Protein AF-A0A423IFK8-F1 (afdb_monomer)

Secondary structure (DSSP, 8-state):
-HHHHHHHHHHHHHHHHHHSS-TTHHHHHHHHHHHHHHHHHHHHHTTEEETTTEETTTTPPPHHHHHHHHHHHHHHHHHHHHHHHHHHHHTT--------

Structure (mmCIF, N/CA/C/O backbone):
data_AF-A0A423IFK8-F1
#
_entry.id   AF-A0A423IFK8-F1
#
loop_
_atom_site.group_PDB
_atom_site.id
_atom_site.type_symbol
_atom_site.label_atom_id
_atom_site.label_alt_id
_atom_site.label_comp_id
_atom_site.label_asym_id
_atom_site.label_entity_id
_atom_site.label_seq_id
_atom_site.pdbx_PDB_ins_code
_atom_site.Cartn_x
_atom_site.Cartn_y
_atom_site.Cartn_z
_atom_site.occupancy
_atom_site.B_iso_or_equiv
_atom_site.auth_seq_id
_atom_site.auth_comp_id
_atom_site.auth_asym_id
_atom_site.auth_atom_id
_atom_site.pdbx_PDB_model_num
ATOM 1 N N . MET A 1 1 ? 8.143 12.852 10.512 1.00 73.50 1 MET A N 1
ATOM 2 C CA . MET A 1 1 ? 9.528 12.745 9.999 1.00 73.50 1 MET A CA 1
ATOM 3 C C . MET A 1 1 ? 9.814 11.435 9.253 1.00 73.50 1 MET A C 1
ATOM 5 O O . MET A 1 1 ? 10.174 11.547 8.088 1.00 73.50 1 MET A O 1
ATOM 9 N N . PRO A 1 2 ? 9.598 10.219 9.805 1.00 87.75 2 PRO A N 1
ATOM 10 C CA . PRO A 1 2 ? 10.010 8.972 9.131 1.00 87.75 2 PRO A CA 1
ATOM 11 C C . PRO A 1 2 ? 9.249 8.663 7.829 1.00 87.75 2 PRO A C 1
ATOM 13 O O . PRO A 1 2 ? 9.814 8.118 6.889 1.00 87.75 2 PRO A O 1
ATOM 16 N N . ALA A 1 3 ? 7.974 9.051 7.726 1.00 87.62 3 ALA A N 1
ATOM 17 C CA . ALA A 1 3 ? 7.217 8.868 6.487 1.00 87.62 3 ALA A CA 1
ATOM 18 C C . ALA A 1 3 ? 7.733 9.756 5.342 1.00 87.62 3 ALA A C 1
ATOM 20 O O . ALA A 1 3 ? 7.749 9.346 4.187 1.00 87.62 3 ALA A O 1
ATOM 21 N N . MET A 1 4 ? 8.197 10.964 5.668 1.00 88.81 4 MET A N 1
ATOM 22 C CA . MET A 1 4 ? 8.707 11.915 4.681 1.00 88.81 4 MET A CA 1
ATOM 23 C C . MET A 1 4 ? 10.058 11.456 4.128 1.00 88.81 4 MET A C 1
ATOM 25 O O . MET A 1 4 ? 10.279 11.515 2.923 1.00 88.81 4 MET A O 1
ATOM 29 N N . THR A 1 5 ? 10.935 10.927 4.988 1.00 91.25 5 THR A N 1
ATOM 30 C CA . THR A 1 5 ? 12.220 10.360 4.555 1.00 91.25 5 THR A CA 1
ATOM 31 C C . THR A 1 5 ? 12.025 9.117 3.689 1.00 91.25 5 THR A C 1
ATOM 33 O O . THR A 1 5 ? 12.691 8.983 2.663 1.00 91.25 5 THR A O 1
ATOM 36 N N . LEU A 1 6 ? 11.075 8.244 4.042 1.00 91.56 6 LEU A N 1
ATOM 37 C CA . LEU A 1 6 ? 10.733 7.071 3.237 1.00 91.56 6 LEU A CA 1
ATOM 38 C C . LEU A 1 6 ? 10.163 7.460 1.863 1.00 91.56 6 LEU A C 1
ATOM 40 O O . LEU A 1 6 ? 10.561 6.885 0.852 1.00 91.56 6 LEU A O 1
ATOM 44 N N . LEU A 1 7 ? 9.286 8.466 1.810 1.00 92.88 7 LEU A N 1
ATOM 45 C CA . LEU A 1 7 ? 8.741 8.988 0.555 1.00 92.88 7 LEU A CA 1
ATOM 46 C C . LEU A 1 7 ? 9.847 9.532 -0.356 1.00 92.88 7 LEU A C 1
ATOM 48 O O . LEU A 1 7 ? 9.908 9.172 -1.530 1.00 92.88 7 LEU A O 1
ATOM 52 N N . VAL A 1 8 ? 10.758 10.345 0.184 1.00 91.56 8 VAL A N 1
ATOM 53 C CA . VAL A 1 8 ? 11.894 10.886 -0.580 1.00 91.56 8 VAL A CA 1
ATOM 54 C C . VAL A 1 8 ? 12.791 9.760 -1.103 1.00 91.56 8 VAL A C 1
ATOM 56 O O . VAL A 1 8 ? 13.168 9.780 -2.274 1.00 91.56 8 VAL A O 1
ATOM 59 N N . ALA A 1 9 ? 13.078 8.740 -0.290 1.00 91.94 9 ALA A N 1
ATOM 60 C CA . ALA A 1 9 ? 13.859 7.582 -0.722 1.00 91.94 9 ALA A CA 1
ATOM 61 C C . ALA A 1 9 ? 13.181 6.809 -1.870 1.00 91.94 9 ALA A C 1
ATOM 63 O O . ALA A 1 9 ? 13.850 6.434 -2.834 1.00 91.94 9 ALA A O 1
ATOM 64 N N . LEU A 1 10 ? 11.858 6.615 -1.809 1.00 91.31 10 LEU A N 1
ATOM 65 C CA . LEU A 1 10 ? 11.090 5.954 -2.869 1.00 91.31 10 LEU A CA 1
ATOM 66 C C . LEU A 1 10 ? 11.069 6.770 -4.168 1.00 91.31 10 LEU A C 1
ATOM 68 O O . LEU A 1 10 ? 11.216 6.193 -5.244 1.00 91.31 10 LEU A O 1
ATOM 72 N N . LEU A 1 11 ? 10.945 8.097 -4.084 1.00 91.75 11 LEU A N 1
ATOM 73 C CA . LEU A 1 11 ? 10.980 8.983 -5.253 1.00 91.75 11 LEU A CA 1
ATOM 74 C C . LEU A 1 11 ? 12.366 9.021 -5.909 1.00 91.75 11 LEU A C 1
ATOM 76 O O . LEU A 1 11 ? 12.472 8.951 -7.134 1.00 91.75 11 LEU A O 1
ATOM 80 N N . ILE A 1 12 ? 13.434 9.072 -5.108 1.00 90.12 12 ILE A N 1
ATOM 81 C CA . ILE A 1 12 ? 14.809 8.972 -5.614 1.00 90.12 12 ILE A CA 1
ATOM 82 C C . ILE A 1 12 ? 15.029 7.598 -6.258 1.00 90.12 12 ILE A C 1
ATOM 84 O O . ILE A 1 12 ? 15.557 7.520 -7.366 1.00 90.12 12 ILE A O 1
ATOM 88 N N . GLY A 1 13 ? 14.576 6.520 -5.611 1.00 87.69 13 GLY A N 1
ATOM 89 C CA . GLY A 1 13 ? 14.633 5.162 -6.156 1.00 87.69 13 GLY A CA 1
ATOM 90 C C . GLY A 1 13 ? 13.884 5.026 -7.484 1.00 87.69 13 GLY A C 1
ATOM 91 O O . GLY A 1 13 ? 14.405 4.417 -8.416 1.00 87.69 13 GLY A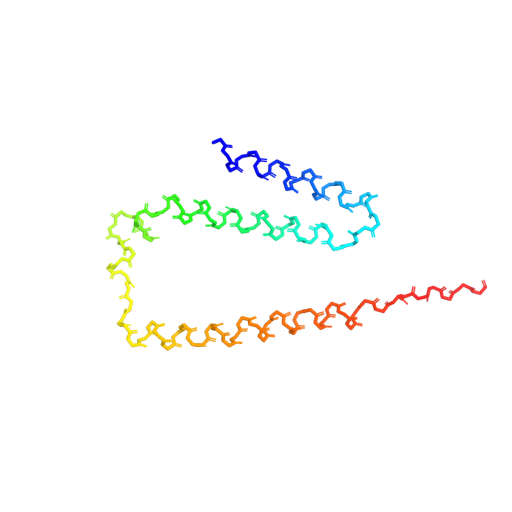 O 1
ATOM 92 N N . PHE A 1 14 ? 12.718 5.664 -7.611 1.00 88.69 14 PHE A N 1
ATOM 93 C CA . PHE A 1 14 ? 11.952 5.725 -8.854 1.00 88.69 14 PHE A CA 1
ATOM 94 C C . PHE A 1 14 ? 12.736 6.436 -9.965 1.00 88.69 14 PHE A C 1
ATOM 96 O O . PHE A 1 14 ? 12.938 5.860 -11.034 1.00 88.69 14 PHE A O 1
ATOM 103 N N . ALA A 1 15 ? 13.252 7.641 -9.697 1.00 87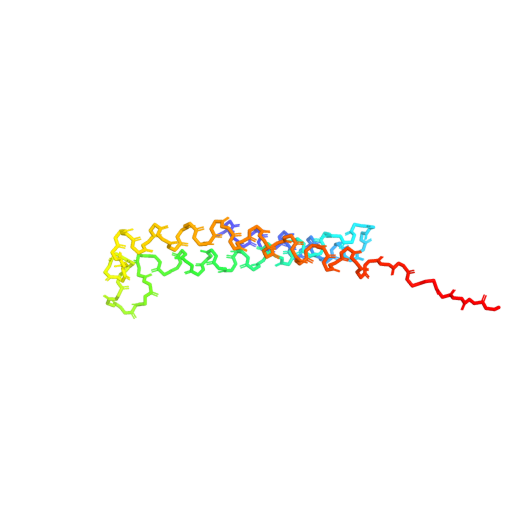.19 15 ALA A N 1
ATOM 104 C CA . ALA A 1 15 ? 14.017 8.430 -10.665 1.00 87.19 15 ALA A CA 1
ATOM 105 C C . ALA A 1 15 ? 15.322 7.735 -11.102 1.00 87.19 15 ALA A C 1
ATOM 107 O O . ALA A 1 15 ? 15.657 7.706 -12.288 1.00 87.19 15 ALA A O 1
ATOM 108 N N . LEU A 1 16 ? 16.048 7.126 -10.159 1.00 86.81 16 LEU A N 1
ATOM 109 C CA . LEU A 1 16 ? 17.251 6.340 -10.448 1.00 86.81 16 LEU A CA 1
ATOM 110 C C . LEU A 1 16 ? 16.921 5.015 -11.150 1.00 86.81 16 LEU A C 1
ATOM 112 O O . LEU A 1 16 ? 17.725 4.529 -11.947 1.00 86.81 16 LEU A O 1
ATOM 116 N N . GLY A 1 17 ? 15.738 4.451 -10.901 1.00 82.44 17 GLY A N 1
ATOM 117 C CA . GLY A 1 17 ? 15.245 3.234 -11.538 1.00 82.44 17 GLY A CA 1
ATOM 118 C C . GLY A 1 17 ? 15.153 3.356 -13.058 1.00 82.44 17 GLY A C 1
ATOM 119 O O . GLY A 1 17 ? 15.525 2.414 -13.751 1.00 82.44 17 GLY A O 1
ATOM 120 N N . PHE A 1 18 ? 14.781 4.529 -13.585 1.00 77.94 18 PHE A N 1
ATOM 121 C CA . PHE A 1 18 ? 14.782 4.798 -15.033 1.00 77.94 18 PHE A CA 1
ATOM 122 C C . PHE A 1 18 ? 16.178 4.805 -15.659 1.00 77.94 18 PHE A C 1
ATOM 124 O O . PHE A 1 18 ? 16.326 4.509 -16.841 1.00 77.94 18 PHE A O 1
ATOM 131 N N . ARG A 1 19 ? 17.214 5.134 -14.878 1.00 79.81 19 ARG A N 1
ATOM 132 C CA . ARG A 1 19 ? 18.616 5.106 -15.330 1.00 79.81 19 ARG A CA 1
ATOM 133 C C . ARG A 1 19 ? 19.260 3.731 -15.140 1.00 79.81 19 ARG A C 1
ATOM 135 O O . ARG A 1 19 ? 20.383 3.514 -15.590 1.00 79.81 19 ARG A O 1
ATOM 142 N N . SER A 1 20 ? 18.583 2.812 -14.453 1.00 76.00 20 SER A N 1
ATOM 143 C CA . SER A 1 20 ? 19.102 1.493 -14.109 1.00 76.00 20 SER A CA 1
ATOM 144 C C . SER A 1 20 ? 18.689 0.433 -15.131 1.00 76.00 20 SER A C 1
ATOM 146 O O . SER A 1 20 ? 17.628 0.499 -15.740 1.00 76.00 20 SER A O 1
ATOM 148 N N . ARG A 1 21 ? 19.495 -0.628 -15.255 1.00 74.06 21 ARG A N 1
ATOM 149 C CA . ARG A 1 21 ? 19.159 -1.845 -16.025 1.00 74.06 21 ARG A CA 1
ATOM 150 C C . ARG A 1 21 ? 18.017 -2.661 -15.387 1.00 74.06 21 ARG A C 1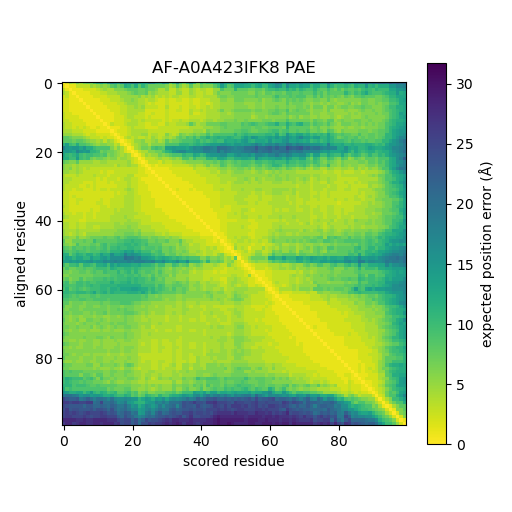
ATOM 152 O O . ARG A 1 21 ? 17.594 -3.670 -15.942 1.00 74.06 21 ARG A O 1
ATOM 159 N N . ARG A 1 22 ? 17.554 -2.283 -14.188 1.00 76.06 22 ARG A N 1
ATOM 160 C CA . ARG A 1 22 ? 16.526 -3.001 -13.421 1.00 76.06 22 ARG A CA 1
ATOM 161 C C . ARG A 1 22 ? 15.133 -2.465 -13.751 1.00 76.06 22 ARG A C 1
ATOM 163 O O . ARG A 1 22 ? 14.597 -1.637 -13.021 1.00 76.06 22 ARG A O 1
ATOM 170 N N . HIS A 1 23 ? 14.526 -2.995 -14.810 1.00 78.12 23 HIS A N 1
ATOM 171 C CA . HIS A 1 23 ? 13.198 -2.583 -15.288 1.00 78.12 23 HIS A CA 1
ATOM 172 C C . HIS A 1 23 ? 12.069 -2.699 -14.244 1.00 78.12 23 HIS A C 1
ATOM 174 O O . HIS A 1 23 ? 11.094 -1.961 -14.317 1.00 78.12 23 HIS A O 1
ATOM 180 N N . PHE A 1 24 ? 12.207 -3.571 -13.241 1.00 80.75 24 PHE A N 1
ATOM 181 C CA . PHE A 1 24 ? 11.210 -3.731 -12.174 1.00 80.75 24 PHE A CA 1
ATOM 182 C C . PHE A 1 24 ? 11.283 -2.641 -11.095 1.00 80.75 24 PHE A C 1
ATOM 184 O O . PHE A 1 24 ? 10.316 -2.418 -10.373 1.00 80.75 24 PHE A O 1
ATOM 191 N N . LEU A 1 25 ? 12.416 -1.950 -10.961 1.00 86.12 25 LEU A N 1
ATOM 1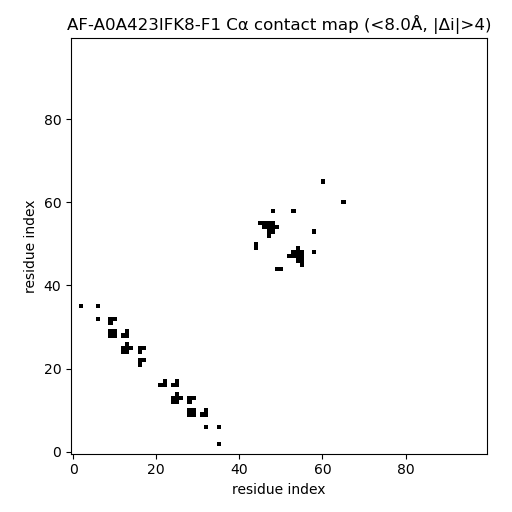92 C CA . LEU A 1 25 ? 12.677 -1.052 -9.832 1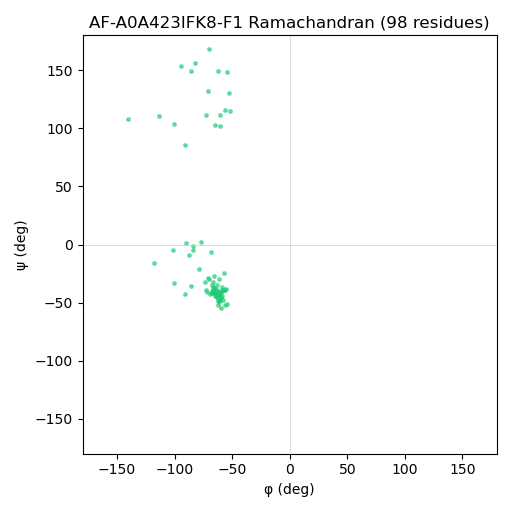.00 86.12 25 LEU A CA 1
ATOM 193 C C . LEU A 1 25 ? 11.723 0.162 -9.790 1.00 86.12 25 LEU A C 1
ATOM 195 O O . LEU A 1 25 ? 11.163 0.415 -8.722 1.00 86.12 25 LEU A O 1
ATOM 199 N N . PRO A 1 26 ? 11.430 0.852 -10.915 1.00 87.12 26 PRO A N 1
ATOM 200 C CA . PRO A 1 26 ? 10.426 1.917 -10.935 1.00 87.12 26 PRO A CA 1
ATOM 201 C C . PRO A 1 26 ? 9.025 1.444 -10.516 1.00 87.12 26 PRO A C 1
ATOM 203 O O . PRO A 1 26 ? 8.339 2.149 -9.779 1.00 87.12 26 PRO A O 1
ATOM 206 N N . LEU A 1 27 ? 8.610 0.238 -10.923 1.00 88.31 27 LEU A N 1
ATOM 207 C CA . LEU A 1 27 ? 7.298 -0.321 -10.571 1.00 88.31 27 LEU A CA 1
ATOM 208 C C . LEU A 1 27 ? 7.160 -0.501 -9.052 1.00 88.31 27 LEU A C 1
ATOM 210 O O . LEU A 1 27 ? 6.181 -0.051 -8.459 1.00 88.31 27 LEU A O 1
ATOM 214 N N . PHE A 1 28 ? 8.158 -1.116 -8.413 1.00 90.12 28 PHE A N 1
ATOM 215 C CA . PHE A 1 28 ? 8.148 -1.332 -6.965 1.00 90.12 28 PHE A CA 1
ATOM 216 C C . PHE A 1 28 ? 8.225 -0.019 -6.177 1.00 90.12 28 PHE A C 1
ATOM 218 O O . PHE A 1 28 ? 7.540 0.117 -5.164 1.00 90.12 28 PHE A O 1
ATOM 225 N N . CYS A 1 29 ? 9.001 0.966 -6.642 1.00 91.62 29 CYS A N 1
ATOM 226 C CA . CYS A 1 29 ? 9.036 2.286 -6.010 1.00 91.62 29 CYS A CA 1
ATOM 227 C C . CYS A 1 29 ? 7.676 2.993 -6.092 1.00 91.62 29 CYS A C 1
ATOM 229 O O . CYS A 1 29 ? 7.212 3.520 -5.082 1.00 91.62 29 CYS A O 1
ATOM 231 N N . ALA A 1 30 ? 7.011 2.957 -7.251 1.00 91.50 30 ALA A N 1
ATOM 232 C CA . ALA A 1 30 ? 5.675 3.528 -7.412 1.00 91.50 30 ALA A CA 1
ATOM 233 C C . ALA A 1 30 ? 4.644 2.831 -6.509 1.00 91.50 30 ALA A C 1
ATOM 235 O O . ALA A 1 30 ? 3.883 3.501 -5.809 1.00 91.50 30 ALA A O 1
ATOM 236 N N . LEU A 1 31 ? 4.665 1.494 -6.454 1.00 93.44 31 LEU A N 1
ATOM 237 C CA . LEU A 1 31 ? 3.803 0.723 -5.557 1.00 93.44 31 LEU A CA 1
ATOM 238 C C . LEU A 1 31 ? 4.057 1.080 -4.084 1.00 93.44 31 LEU A C 1
ATOM 240 O O . LEU A 1 31 ? 3.112 1.260 -3.319 1.00 93.44 31 LEU A O 1
ATOM 244 N N . GLY A 1 32 ? 5.323 1.253 -3.698 1.00 94.00 32 GLY A N 1
ATOM 245 C CA . GLY A 1 32 ? 5.708 1.687 -2.356 1.00 94.00 32 GLY A CA 1
ATOM 246 C C . GLY A 1 32 ? 5.145 3.060 -1.984 1.00 94.00 32 GLY A C 1
ATOM 247 O O . GLY A 1 32 ? 4.666 3.233 -0.865 1.00 94.00 32 GLY A O 1
ATOM 248 N N . VAL A 1 33 ? 5.142 4.022 -2.916 1.00 94.12 33 VAL A N 1
ATOM 249 C CA . VAL A 1 33 ? 4.541 5.350 -2.687 1.00 94.12 33 VAL A CA 1
ATOM 250 C C . VAL A 1 33 ? 3.035 5.231 -2.456 1.00 94.12 33 VAL A C 1
ATOM 252 O O . VAL A 1 33 ? 2.519 5.838 -1.519 1.00 94.12 33 VAL A O 1
ATOM 255 N N . PHE A 1 34 ? 2.337 4.415 -3.252 1.00 95.25 34 PHE A N 1
ATOM 256 C CA . PHE A 1 34 ? 0.906 4.162 -3.060 1.00 95.25 34 PHE A CA 1
ATOM 257 C C . PHE A 1 34 ? 0.611 3.531 -1.696 1.00 95.25 34 PHE A C 1
ATOM 259 O O . PHE A 1 34 ? -0.254 4.020 -0.970 1.00 95.25 34 PHE A O 1
ATOM 266 N N . ILE A 1 35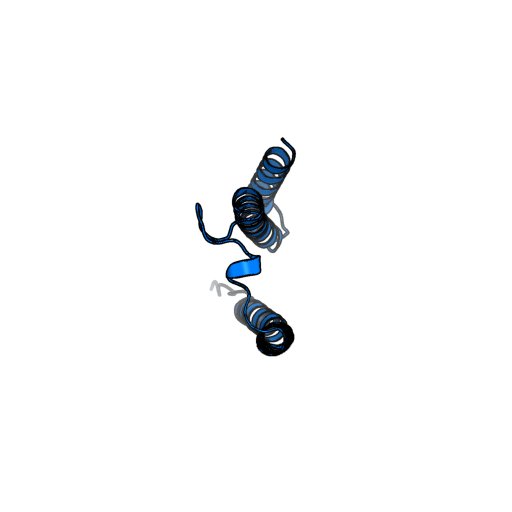 ? 1.354 2.488 -1.314 1.00 95.75 35 ILE A N 1
ATOM 267 C CA . ILE A 1 35 ? 1.202 1.833 -0.007 1.00 95.75 35 ILE A CA 1
ATOM 268 C C . ILE A 1 35 ? 1.439 2.837 1.127 1.00 95.75 35 ILE A C 1
ATOM 270 O O . ILE A 1 35 ? 0.654 2.887 2.073 1.00 95.75 35 ILE A O 1
ATOM 274 N N . LEU A 1 36 ? 2.479 3.668 1.021 1.00 95.88 36 LEU A N 1
ATOM 275 C CA . LEU A 1 36 ? 2.783 4.693 2.017 1.00 95.88 36 LEU A CA 1
ATOM 276 C C . LEU A 1 36 ? 1.658 5.729 2.137 1.00 95.88 36 LEU A C 1
ATOM 278 O O . LEU A 1 36 ? 1.283 6.088 3.252 1.00 95.88 36 LEU A O 1
ATOM 282 N N . ALA A 1 37 ? 1.095 6.183 1.016 1.00 94.38 37 ALA A N 1
ATOM 283 C CA . ALA A 1 37 ? -0.018 7.128 1.009 1.00 94.38 37 ALA A CA 1
ATOM 284 C C . ALA A 1 37 ? -1.264 6.546 1.700 1.00 94.38 37 ALA A C 1
ATOM 286 O O . ALA A 1 37 ? -1.841 7.194 2.575 1.00 94.38 37 ALA A O 1
ATOM 287 N N . PHE A 1 38 ? -1.635 5.301 1.380 1.00 94.81 38 PHE A N 1
ATOM 288 C CA . PHE A 1 38 ? -2.753 4.619 2.038 1.00 94.81 38 PHE A CA 1
ATOM 289 C C . PHE A 1 38 ? -2.486 4.353 3.525 1.00 94.81 38 PHE A C 1
ATOM 291 O O . PHE A 1 38 ? -3.382 4.538 4.346 1.00 94.81 38 PHE A O 1
ATOM 298 N N . ALA A 1 39 ? -1.262 3.980 3.902 1.00 95.12 39 ALA A N 1
ATOM 299 C CA . ALA A 1 39 ? -0.893 3.782 5.302 1.00 95.12 39 ALA A CA 1
ATOM 300 C C . ALA A 1 39 ? -0.989 5.085 6.111 1.00 95.12 39 ALA A C 1
ATOM 302 O O . ALA A 1 39 ? -1.523 5.084 7.219 1.00 95.12 39 ALA A O 1
ATOM 303 N N . LEU A 1 40 ? -0.526 6.205 5.546 1.00 94.19 40 LEU A N 1
ATOM 304 C CA . LEU A 1 40 ? -0.664 7.526 6.163 1.00 94.19 40 LEU A CA 1
ATOM 305 C C . LEU A 1 40 ? -2.126 7.946 6.300 1.00 94.19 40 LEU A C 1
ATOM 307 O O . LEU A 1 40 ? -2.501 8.484 7.337 1.00 94.19 40 LEU A O 1
ATOM 311 N N . MET A 1 41 ? -2.954 7.666 5.292 1.00 93.56 41 MET A N 1
ATOM 312 C CA . MET A 1 41 ? -4.394 7.912 5.357 1.00 93.56 41 MET A CA 1
ATOM 313 C C . MET A 1 41 ? -5.045 7.114 6.496 1.00 93.56 41 MET A C 1
ATOM 315 O O . MET A 1 41 ? -5.786 7.685 7.292 1.00 93.56 41 MET A O 1
ATOM 319 N N . ILE A 1 42 ? -4.737 5.819 6.619 1.00 92.69 42 ILE A N 1
ATOM 320 C CA . ILE A 1 42 ? -5.247 4.974 7.711 1.00 92.69 42 ILE A CA 1
ATOM 321 C C . ILE A 1 42 ? -4.782 5.511 9.069 1.00 92.69 42 ILE A C 1
ATOM 323 O O . ILE A 1 42 ? -5.593 5.639 9.982 1.00 92.69 42 ILE A O 1
ATOM 327 N N . ALA A 1 43 ? -3.500 5.865 9.198 1.00 92.38 43 ALA A N 1
ATOM 328 C CA . ALA A 1 43 ? -2.943 6.411 10.433 1.00 92.38 43 ALA A CA 1
ATOM 329 C C . ALA A 1 43 ? -3.569 7.760 10.822 1.00 92.38 43 ALA A C 1
ATOM 331 O O . ALA A 1 43 ? -3.735 8.032 12.006 1.00 92.38 43 ALA A O 1
ATOM 332 N N . ALA A 1 44 ? -3.922 8.591 9.838 1.00 91.06 44 ALA A N 1
ATOM 333 C CA . ALA A 1 44 ? -4.579 9.874 10.068 1.00 91.06 44 ALA A CA 1
ATOM 334 C C . ALA A 1 44 ? -6.050 9.723 10.483 1.00 91.06 44 ALA A C 1
ATOM 336 O O . ALA A 1 44 ? -6.561 10.559 11.225 1.00 91.06 44 ALA A O 1
ATOM 337 N N . LEU A 1 45 ? -6.733 8.686 9.993 1.00 90.56 45 LEU A N 1
ATOM 338 C CA . LEU A 1 45 ? -8.145 8.449 10.287 1.00 90.56 45 LEU A CA 1
ATOM 339 C C . LEU A 1 45 ? -8.342 7.674 11.594 1.00 90.56 45 LEU A C 1
ATOM 341 O O . LE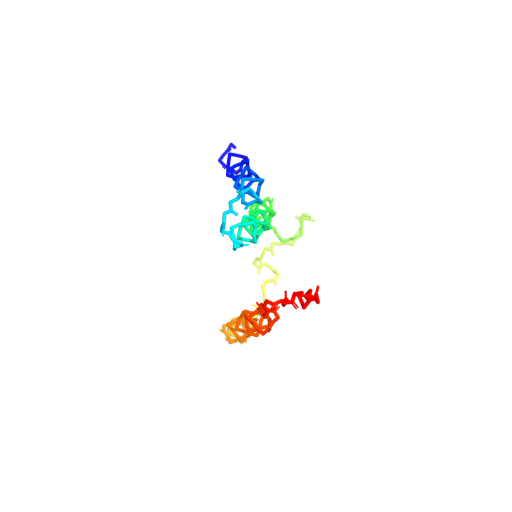U A 1 45 ? -9.277 7.973 12.334 1.00 90.56 45 LEU A O 1
ATOM 345 N N . PHE A 1 46 ? -7.451 6.732 11.919 1.00 89.31 46 PHE A N 1
ATOM 346 C CA . PHE A 1 46 ? -7.551 5.904 13.120 1.00 89.31 46 PHE A CA 1
ATOM 347 C C . PHE A 1 46 ? -7.727 6.756 14.397 1.00 89.31 46 PHE A C 1
ATOM 349 O O . PHE A 1 46 ? -6.950 7.685 14.618 1.00 89.31 46 PHE A O 1
ATOM 356 N N . PRO A 1 47 ? -8.709 6.459 15.275 1.00 90.06 47 PRO A N 1
ATOM 357 C CA . PRO A 1 47 ? -9.585 5.275 15.321 1.00 90.06 47 PRO A CA 1
ATOM 358 C C . PRO A 1 47 ? -10.899 5.407 14.526 1.00 90.06 47 PRO A C 1
ATOM 360 O O . PRO A 1 47 ? -11.750 4.512 14.553 1.00 90.06 47 PRO A O 1
ATOM 363 N N . MET A 1 48 ? -11.105 6.535 13.856 1.00 92.06 48 MET A N 1
ATOM 364 C CA . MET A 1 48 ? -12.287 6.802 13.048 1.00 92.06 48 MET A CA 1
ATOM 365 C C . MET A 1 48 ? -12.103 6.250 11.634 1.00 92.06 48 MET A C 1
ATOM 367 O O . MET A 1 48 ? -10.998 6.183 11.111 1.00 92.06 48 MET A O 1
ATOM 371 N N . ILE A 1 49 ? -13.198 5.850 10.997 1.00 87.56 49 ILE A N 1
ATOM 372 C CA . ILE A 1 49 ? -13.183 5.551 9.558 1.00 87.56 49 ILE A CA 1
ATOM 373 C C . ILE A 1 49 ? -13.761 6.723 8.760 1.00 87.56 49 ILE A C 1
ATOM 375 O O . ILE A 1 49 ? -13.274 7.030 7.677 1.00 87.56 49 ILE A O 1
ATOM 379 N N . VAL A 1 50 ? -14.739 7.432 9.341 1.00 87.50 50 VAL A N 1
ATOM 380 C CA . VAL A 1 50 ? -15.291 8.692 8.826 1.00 87.50 50 VAL A CA 1
ATOM 381 C C . VAL A 1 50 ? -15.554 9.641 10.009 1.00 87.50 50 VAL A C 1
ATOM 383 O O . VAL A 1 50 ? -16.488 9.410 10.790 1.00 87.50 50 VAL A O 1
ATOM 386 N N . PRO A 1 51 ? -14.748 10.705 10.185 1.00 83.25 51 PRO A N 1
ATOM 387 C CA . PRO A 1 51 ? -14.973 11.701 11.231 1.00 83.25 51 PRO A CA 1
ATOM 388 C C . PRO A 1 51 ? -16.310 12.441 11.043 1.00 83.25 51 PRO A C 1
ATOM 390 O O . PRO A 1 51 ? -16.732 12.644 9.904 1.00 83.25 51 PRO A O 1
ATOM 393 N N . PRO A 1 52 ? -16.986 12.891 12.121 1.00 82.75 52 PRO A N 1
ATOM 394 C CA . PRO A 1 52 ? -16.558 12.862 13.524 1.00 82.75 52 PRO A CA 1
ATOM 395 C C . PRO A 1 52 ? -17.184 11.737 14.371 1.00 82.75 52 PRO A C 1
ATOM 397 O O . PRO A 1 52 ? -16.861 11.629 15.549 1.00 82.75 52 PRO A O 1
ATOM 400 N N . LYS A 1 53 ? -18.116 10.941 13.824 1.00 81.81 53 LYS A N 1
ATOM 401 C CA . LYS A 1 53 ? -18.966 10.037 14.633 1.00 81.81 53 LYS A CA 1
ATOM 402 C C . LYS A 1 53 ? -18.804 8.549 14.330 1.00 81.81 53 LYS A C 1
ATOM 404 O O . LYS A 1 53 ? -19.267 7.738 15.126 1.00 81.81 53 LYS A O 1
ATOM 409 N N . LEU A 1 54 ? -18.192 8.173 13.203 1.00 87.19 54 LEU A N 1
ATOM 410 C CA . LEU A 1 54 ? -18.115 6.770 12.791 1.00 87.19 54 LEU A CA 1
ATOM 411 C C . LEU A 1 54 ? -16.741 6.179 13.134 1.00 87.19 54 LEU A C 1
ATOM 413 O O . LEU A 1 54 ? -15.740 6.442 12.459 1.00 87.19 54 LEU A O 1
ATOM 417 N N . THR A 1 55 ? -16.698 5.375 14.195 1.00 91.56 55 THR A N 1
ATOM 418 C CA . THR A 1 55 ? -15.498 4.629 14.594 1.00 91.56 55 THR A CA 1
ATOM 419 C C . THR A 1 55 ? -15.362 3.335 13.798 1.00 91.56 55 THR A C 1
ATOM 421 O O . THR A 1 55 ? -16.352 2.787 13.306 1.00 91.56 55 THR A O 1
ATOM 424 N N . LEU A 1 56 ? -14.133 2.824 13.684 1.00 87.50 56 LEU A 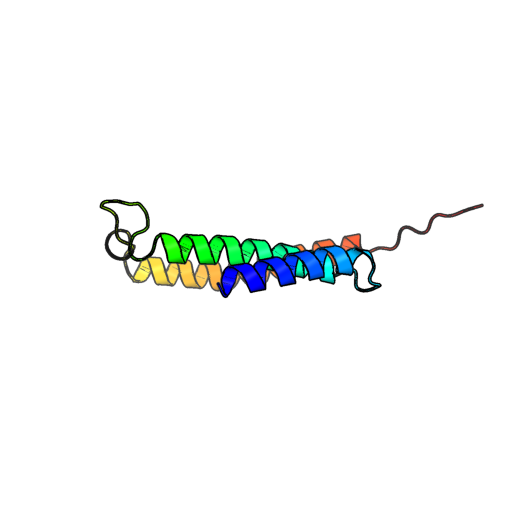N 1
ATOM 425 C CA . LEU A 1 56 ? -13.856 1.559 12.997 1.00 87.50 56 LEU A CA 1
ATOM 426 C C . LEU A 1 56 ? -14.666 0.392 13.585 1.00 87.50 56 LEU A C 1
ATOM 428 O O . LEU A 1 56 ? -15.170 -0.455 12.856 1.00 87.50 56 LEU A O 1
ATOM 432 N N . GLN A 1 57 ? -14.816 0.372 14.908 1.00 87.38 57 GLN A N 1
ATOM 433 C CA . GLN A 1 57 ? -15.521 -0.669 15.649 1.00 87.38 57 GLN A CA 1
ATOM 434 C C . GLN A 1 57 ? -17.035 -0.574 15.453 1.00 87.38 57 GLN A C 1
ATOM 436 O O . GLN A 1 57 ? -17.692 -1.598 15.305 1.00 87.38 57 GLN A O 1
ATOM 441 N N . ALA A 1 58 ? -17.589 0.642 15.417 1.00 88.44 58 ALA A N 1
ATOM 442 C CA . ALA A 1 58 ? -19.016 0.845 15.179 1.00 88.44 58 ALA A CA 1
ATOM 443 C C . ALA A 1 58 ? -19.417 0.518 13.732 1.00 88.44 58 ALA A C 1
ATOM 445 O O . ALA A 1 58 ? -20.542 0.097 13.484 1.00 88.44 58 ALA A O 1
ATOM 446 N N . ALA A 1 59 ? -18.497 0.694 12.781 1.00 87.88 59 ALA A N 1
ATOM 447 C CA . ALA A 1 59 ? -18.694 0.339 11.378 1.00 87.88 59 ALA A CA 1
ATOM 448 C C . ALA A 1 59 ? -18.406 -1.145 11.070 1.00 87.88 59 ALA A C 1
ATOM 450 O O . ALA A 1 59 ? -18.583 -1.586 9.933 1.00 87.88 59 ALA A O 1
ATOM 451 N N . ALA A 1 60 ? -17.933 -1.920 12.050 1.00 89.69 60 ALA A N 1
ATOM 452 C CA . ALA A 1 60 ? -17.529 -3.301 11.838 1.00 89.69 60 ALA A CA 1
ATOM 453 C C . ALA A 1 60 ? -18.746 -4.211 11.596 1.00 89.69 60 ALA A C 1
ATOM 455 O O . ALA A 1 60 ? -19.722 -4.203 12.341 1.00 89.69 60 ALA A O 1
ATOM 456 N N . SER A 1 61 ? -18.669 -5.040 10.552 1.00 90.50 61 SER A N 1
ATOM 457 C CA . SER A 1 61 ? -19.670 -6.082 10.284 1.00 90.50 61 SER A CA 1
ATOM 458 C C . SER A 1 61 ? -19.606 -7.213 11.317 1.00 90.50 61 SER A C 1
ATOM 460 O O . SER A 1 61 ? -18.628 -7.326 12.056 1.00 90.50 61 SER A O 1
ATOM 462 N N . SER A 1 62 ? -20.613 -8.093 11.337 1.00 94.31 62 SER A N 1
ATOM 463 C CA . SER A 1 62 ? -20.612 -9.281 12.203 1.00 94.31 62 SER A CA 1
ATOM 464 C C . SER A 1 62 ? -19.352 -10.150 11.995 1.00 94.31 62 SER A C 1
ATOM 466 O O . SER A 1 62 ? -18.840 -10.221 10.871 1.00 94.31 62 SER A O 1
ATOM 468 N N . PRO A 1 63 ? -18.850 -10.852 13.033 1.00 93.25 63 PRO A N 1
ATOM 469 C CA . PRO A 1 63 ? -17.625 -11.654 12.925 1.00 93.25 63 PRO A CA 1
ATOM 470 C C . PRO A 1 63 ? -17.662 -12.702 11.801 1.00 93.25 63 PRO A C 1
ATOM 472 O O . PRO A 1 63 ? -16.680 -12.863 11.081 1.00 93.25 63 PRO A O 1
ATOM 475 N N . ASN A 1 64 ? -18.810 -13.355 11.578 1.00 94.62 64 ASN A N 1
ATOM 476 C CA . ASN A 1 64 ? -18.972 -14.315 10.479 1.00 94.62 64 ASN A CA 1
ATOM 477 C C . ASN A 1 64 ? -18.782 -13.670 9.100 1.00 94.62 64 ASN A C 1
ATOM 479 O O . ASN A 1 64 ? -18.106 -14.241 8.245 1.00 94.62 64 ASN A O 1
ATOM 483 N N . ASN A 1 65 ? -19.327 -12.468 8.888 1.00 95.62 65 ASN A N 1
ATOM 484 C CA . ASN A 1 65 ? -19.163 -11.757 7.621 1.00 95.62 65 ASN A CA 1
ATOM 485 C C . ASN A 1 65 ? -17.703 -11.334 7.412 1.00 95.62 65 ASN A C 1
ATOM 487 O O . ASN A 1 65 ? -17.200 -11.401 6.293 1.00 95.62 65 ASN A O 1
ATOM 491 N N . GLN A 1 66 ? -17.002 -10.940 8.480 1.00 94.62 66 GLN A N 1
ATOM 492 C CA . GLN A 1 66 ? -15.578 -10.602 8.407 1.00 94.62 66 GLN A CA 1
ATOM 493 C C . GLN A 1 66 ? -14.721 -11.811 8.020 1.00 94.62 66 GLN A C 1
ATOM 495 O O . GLN A 1 66 ? -13.857 -11.682 7.157 1.00 94.62 66 GLN A O 1
ATOM 500 N N . ILE A 1 67 ? -14.983 -12.986 8.603 1.00 96.31 67 ILE A N 1
ATOM 501 C CA . ILE A 1 67 ? -14.270 -14.226 8.257 1.00 96.31 67 ILE A CA 1
ATOM 502 C C . ILE A 1 67 ? -14.539 -14.607 6.800 1.00 96.31 67 ILE A C 1
ATOM 504 O O . ILE A 1 67 ? -13.601 -14.917 6.068 1.00 96.31 67 ILE A O 1
ATOM 508 N N . PHE A 1 68 ? -15.794 -14.531 6.351 1.00 95.94 68 PHE A N 1
ATOM 509 C CA . PHE A 1 68 ? -16.140 -14.793 4.954 1.00 95.94 68 PHE A CA 1
ATOM 510 C C . PHE A 1 68 ? -15.385 -13.862 3.991 1.00 95.94 68 PHE A C 1
ATOM 512 O O . PHE A 1 68 ? -14.766 -14.333 3.036 1.00 95.94 68 PHE A O 1
ATOM 519 N N . MET A 1 69 ? -15.366 -12.552 4.272 1.00 96.31 69 MET A N 1
ATOM 520 C CA . MET A 1 69 ? -14.591 -11.588 3.484 1.00 96.31 69 MET A CA 1
ATOM 521 C C . MET A 1 69 ? -13.093 -11.894 3.522 1.00 96.31 69 MET A C 1
ATOM 523 O O . MET A 1 69 ? -12.447 -11.846 2.480 1.00 96.31 69 MET A O 1
ATOM 527 N N . LEU A 1 70 ? -12.538 -12.240 4.687 1.00 96.19 70 LEU A N 1
ATOM 528 C CA . LEU A 1 70 ? -11.120 -12.564 4.839 1.00 96.19 70 LEU A CA 1
ATOM 529 C C . LEU A 1 70 ? -10.725 -13.764 3.975 1.00 96.19 70 LEU A C 1
ATOM 531 O O . LEU A 1 70 ? -9.723 -13.693 3.269 1.00 96.19 70 LEU A O 1
ATOM 535 N N . VAL A 1 71 ? -11.527 -14.833 3.987 1.00 97.50 71 VAL A N 1
ATOM 536 C CA . VAL A 1 71 ? -11.309 -16.010 3.132 1.00 97.50 71 VAL A CA 1
ATOM 537 C C . VAL A 1 71 ? -11.415 -15.626 1.655 1.00 97.50 71 VAL A C 1
ATOM 539 O O . VAL A 1 71 ? -10.547 -15.995 0.864 1.00 97.50 71 VAL A O 1
ATOM 542 N N . GLY A 1 72 ? -12.424 -14.829 1.289 1.00 96.88 72 GLY A N 1
ATOM 543 C CA . GLY A 1 72 ? -12.578 -14.309 -0.070 1.00 96.88 72 GLY A CA 1
ATOM 544 C C . GLY A 1 72 ? -11.345 -13.531 -0.538 1.00 96.88 72 GLY A C 1
ATOM 545 O O . GLY A 1 72 ? -10.768 -13.852 -1.575 1.00 96.88 72 GLY A O 1
ATOM 546 N N . PHE A 1 73 ? -10.879 -12.559 0.247 1.00 96.94 73 PHE A N 1
ATOM 547 C CA . PHE A 1 73 ? -9.680 -11.777 -0.067 1.00 96.94 73 PHE A CA 1
ATOM 548 C C . PHE A 1 73 ? -8.404 -12.624 -0.077 1.00 96.94 73 PHE A C 1
ATOM 550 O O . PHE A 1 73 ? -7.560 -12.421 -0.950 1.00 96.94 73 PHE A O 1
ATOM 557 N N . ALA A 1 74 ? -8.272 -13.595 0.830 1.00 97.44 74 ALA A N 1
ATOM 558 C CA . ALA A 1 74 ? -7.113 -14.482 0.892 1.00 97.44 74 ALA A CA 1
ATOM 559 C C . ALA A 1 74 ? -6.934 -15.311 -0.388 1.00 97.44 74 ALA A C 1
ATOM 561 O O . ALA A 1 74 ? -5.801 -15.622 -0.744 1.00 97.44 74 ALA A O 1
ATOM 562 N N . VAL A 1 75 ? -8.021 -15.630 -1.098 1.00 97.56 75 VAL A N 1
ATOM 563 C CA . VAL A 1 75 ? -7.974 -16.319 -2.398 1.00 97.56 75 VAL A CA 1
ATOM 564 C C . VAL A 1 75 ? -7.909 -15.326 -3.563 1.00 97.56 75 VAL A C 1
ATOM 566 O O . VAL A 1 75 ? -7.127 -15.510 -4.496 1.00 97.56 75 VAL A O 1
ATOM 569 N N . LEU A 1 76 ? -8.690 -14.244 -3.523 1.00 97.56 76 LEU A N 1
ATOM 570 C CA . LEU A 1 76 ? -8.778 -13.284 -4.628 1.00 97.56 76 LEU A CA 1
ATOM 571 C C . LEU A 1 76 ? -7.482 -12.494 -4.841 1.00 97.56 76 LEU A C 1
ATOM 573 O O . LEU A 1 76 ? -7.088 -12.275 -5.988 1.00 97.56 76 LEU A O 1
ATOM 577 N N . ILE A 1 77 ? -6.803 -12.078 -3.767 1.00 96.62 77 ILE A N 1
ATOM 578 C CA . ILE A 1 77 ? -5.545 -11.322 -3.850 1.00 96.62 77 ILE A CA 1
ATOM 579 C C . ILE A 1 77 ? -4.455 -12.113 -4.595 1.00 96.62 77 ILE A C 1
ATOM 581 O O . ILE A 1 77 ? -3.930 -11.580 -5.578 1.00 96.62 77 ILE A O 1
ATOM 585 N N . PRO A 1 78 ? -4.103 -13.360 -4.215 1.00 96.81 78 PRO A N 1
ATOM 586 C CA . PRO A 1 78 ? -3.065 -14.103 -4.924 1.00 96.81 78 PRO A CA 1
ATOM 587 C C . PRO A 1 78 ? -3.448 -14.396 -6.375 1.00 96.81 78 PRO A C 1
ATOM 589 O O . PRO A 1 78 ? -2.604 -14.237 -7.252 1.00 96.81 78 PRO A O 1
ATOM 592 N N . VAL A 1 79 ? -4.711 -14.735 -6.660 1.00 97.56 79 VAL A N 1
ATOM 593 C CA . VAL A 1 79 ? -5.179 -14.938 -8.044 1.00 97.56 79 VAL A CA 1
ATOM 594 C C . VAL A 1 79 ? -5.004 -13.664 -8.875 1.00 97.56 79 VAL A C 1
ATOM 596 O O . VAL A 1 79 ? -4.462 -13.714 -9.979 1.00 97.56 79 VAL A O 1
ATOM 599 N N . THR A 1 80 ? -5.384 -12.509 -8.325 1.00 95.94 80 THR A N 1
ATOM 600 C CA . THR A 1 80 ? -5.236 -11.206 -8.991 1.00 95.94 80 THR A CA 1
ATOM 601 C C . THR A 1 80 ? -3.766 -10.870 -9.249 1.00 95.94 80 THR A C 1
ATOM 603 O O . THR A 1 80 ? -3.418 -10.389 -10.329 1.00 95.94 80 THR A O 1
ATOM 606 N N . LEU A 1 81 ? -2.877 -11.137 -8.289 1.00 93.06 81 LEU A N 1
ATOM 607 C CA . LEU A 1 81 ? -1.438 -10.903 -8.444 1.00 93.06 81 LEU A CA 1
ATOM 608 C C . LEU A 1 81 ? -0.806 -11.834 -9.485 1.00 93.06 81 LEU A C 1
ATOM 610 O O . LEU A 1 81 ? -0.001 -11.371 -10.296 1.00 93.06 81 LEU A O 1
ATOM 614 N N . ILE A 1 82 ? -1.187 -13.115 -9.495 1.00 96.31 82 ILE A N 1
ATOM 615 C CA . IL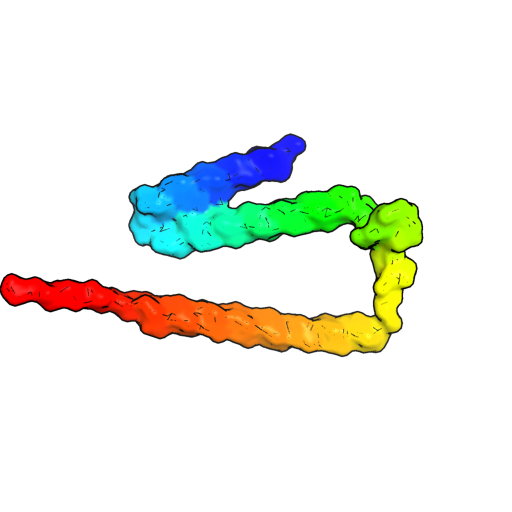E A 1 82 ? -0.737 -14.093 -10.494 1.00 96.31 82 ILE A CA 1
ATOM 616 C C . ILE A 1 82 ? -1.181 -13.650 -11.884 1.00 96.31 82 ILE A C 1
ATOM 618 O O . ILE A 1 82 ? -0.349 -13.572 -12.783 1.00 96.31 82 ILE A O 1
ATOM 622 N N . TYR A 1 83 ? -2.459 -13.309 -12.053 1.00 94.25 83 TYR A N 1
ATOM 623 C CA . TYR A 1 83 ? -3.001 -12.884 -13.340 1.00 94.25 83 TYR A CA 1
ATOM 624 C C . TYR A 1 83 ? -2.302 -11.626 -13.872 1.00 94.25 83 TYR A C 1
ATOM 626 O O . TYR A 1 83 ? -1.858 -11.608 -15.020 1.00 94.25 83 TYR A O 1
ATOM 634 N N . ASN A 1 84 ? -2.122 -10.602 -13.031 1.00 91.25 84 ASN A N 1
ATOM 635 C CA . ASN A 1 84 ? -1.420 -9.381 -13.432 1.00 91.25 84 ASN A CA 1
ATOM 636 C C . ASN A 1 84 ? 0.046 -9.656 -13.794 1.00 91.25 84 ASN A C 1
ATOM 638 O O . ASN A 1 84 ? 0.538 -9.167 -14.810 1.00 91.25 84 ASN A O 1
ATOM 642 N N . THR A 1 85 ? 0.738 -10.478 -13.001 1.00 89.50 85 THR A N 1
ATOM 643 C CA . THR A 1 85 ? 2.141 -10.846 -13.254 1.00 89.50 85 THR A CA 1
ATOM 644 C C . THR A 1 85 ? 2.282 -11.676 -14.529 1.00 89.50 85 THR A C 1
ATOM 646 O O . THR A 1 85 ? 3.212 -11.463 -15.312 1.00 89.50 85 THR A O 1
ATOM 649 N N . TYR A 1 86 ? 1.343 -12.590 -14.777 1.00 91.00 86 TYR A N 1
ATOM 650 C CA . TYR A 1 86 ? 1.269 -13.357 -16.014 1.00 91.00 86 TYR A CA 1
ATOM 651 C C . TYR A 1 86 ? 1.038 -12.437 -17.214 1.00 91.00 86 TYR A C 1
ATOM 653 O O . TYR A 1 86 ? 1.763 -12.549 -18.196 1.00 91.00 86 TYR A O 1
ATOM 661 N N . GLY A 1 87 ? 0.128 -11.463 -17.107 1.00 87.81 87 GLY A N 1
ATOM 662 C CA . GLY A 1 87 ? -0.079 -10.437 -18.130 1.00 87.81 87 GLY A CA 1
ATOM 663 C C . GLY A 1 87 ? 1.213 -9.691 -18.470 1.00 87.81 87 GLY A C 1
ATOM 664 O O . GLY A 1 87 ? 1.617 -9.661 -19.632 1.00 87.81 87 GLY A O 1
ATOM 665 N N . PHE A 1 88 ? 1.930 -9.179 -17.463 1.00 85.00 88 PHE A N 1
ATOM 666 C CA . PHE A 1 88 ? 3.244 -8.561 -17.681 1.00 85.00 88 PHE A CA 1
ATOM 667 C C . PHE A 1 88 ? 4.239 -9.512 -18.349 1.00 85.00 88 PHE A C 1
ATOM 669 O O . PHE A 1 88 ? 4.990 -9.082 -19.219 1.00 85.00 88 PHE A O 1
ATOM 676 N N . SER A 1 89 ? 4.238 -10.792 -17.978 1.00 83.88 89 SER A N 1
ATOM 677 C CA . SER A 1 89 ? 5.151 -11.789 -18.547 1.00 83.88 89 SER A CA 1
ATOM 678 C C . SER A 1 89 ? 4.831 -12.095 -20.013 1.00 83.88 89 SER A C 1
ATOM 680 O O . SER A 1 89 ? 5.743 -12.142 -20.836 1.00 83.88 89 SER A O 1
ATOM 682 N N . VAL A 1 90 ? 3.547 -12.236 -20.358 1.00 85.44 90 VAL A N 1
ATOM 683 C CA . VAL A 1 90 ? 3.077 -12.483 -21.731 1.00 85.44 90 VAL A CA 1
ATOM 684 C C . VAL A 1 90 ? 3.416 -11.306 -22.644 1.00 85.44 90 VAL A C 1
ATOM 686 O O . VAL A 1 90 ? 3.911 -11.508 -23.751 1.00 85.44 90 VAL A O 1
ATOM 689 N N . PHE A 1 91 ? 3.230 -10.072 -22.172 1.00 76.81 91 PHE A N 1
ATOM 690 C CA . PHE A 1 91 ? 3.549 -8.866 -22.943 1.00 76.81 91 PHE A CA 1
ATOM 691 C C . PHE A 1 91 ? 5.023 -8.437 -22.858 1.00 76.81 91 PHE A C 1
ATOM 693 O O . PHE A 1 91 ? 5.419 -7.478 -23.516 1.00 76.81 91 PHE A O 1
ATOM 700 N N . SER A 1 92 ? 5.869 -9.149 -22.104 1.00 71.56 92 SER A N 1
ATOM 701 C CA . SER A 1 92 ? 7.316 -8.880 -22.035 1.00 71.56 92 SER A CA 1
ATOM 702 C C . SER A 1 92 ? 8.090 -9.400 -23.260 1.00 71.56 92 SER A C 1
ATOM 704 O O . SER A 1 92 ? 9.316 -9.273 -23.327 1.00 71.56 92 SER A O 1
ATOM 706 N N . GLY A 1 93 ? 7.394 -9.973 -24.251 1.00 68.31 93 GLY A N 1
ATOM 707 C CA . GLY A 1 93 ? 7.969 -10.355 -25.537 1.00 68.31 93 GLY A CA 1
ATOM 708 C C . GLY A 1 93 ? 8.719 -9.183 -26.176 1.00 68.31 93 GLY A C 1
ATOM 709 O O . GLY A 1 93 ? 8.134 -8.158 -26.513 1.00 68.31 93 GLY A O 1
ATOM 710 N N . LYS A 1 94 ? 10.041 -9.327 -26.324 1.00 60.84 94 LYS A N 1
ATOM 711 C CA . LYS A 1 94 ? 10.903 -8.318 -26.949 1.00 60.84 94 LYS A CA 1
ATOM 712 C C . LYS A 1 94 ? 10.444 -8.104 -28.389 1.00 60.84 94 LYS A C 1
ATOM 714 O O . LYS A 1 94 ? 10.632 -8.989 -29.221 1.00 60.84 94 LYS A O 1
ATOM 719 N N . VAL A 1 95 ? 9.891 -6.928 -28.683 1.00 64.50 95 VAL A N 1
ATOM 720 C CA . VAL A 1 95 ? 9.657 -6.477 -30.058 1.00 64.50 95 VAL A CA 1
ATOM 721 C C . VAL A 1 95 ? 11.021 -6.406 -30.742 1.00 64.50 95 VAL A C 1
ATOM 723 O O . VAL A 1 95 ? 11.816 -5.500 -30.488 1.00 64.50 95 VAL A O 1
ATOM 726 N N . ARG A 1 96 ? 11.335 -7.415 -31.556 1.00 62.06 96 ARG A N 1
ATOM 727 C CA . ARG A 1 96 ? 12.460 -7.352 -32.484 1.00 62.06 96 ARG A CA 1
ATOM 728 C C . ARG A 1 96 ? 12.012 -6.394 -33.576 1.00 62.06 96 ARG A C 1
ATOM 730 O O . ARG A 1 96 ? 11.077 -6.699 -34.305 1.00 62.06 96 ARG A O 1
ATOM 737 N N . SER A 1 97 ? 12.632 -5.220 -33.643 1.00 60.41 97 SER A N 1
ATOM 738 C CA . SER A 1 97 ? 12.587 -4.445 -34.877 1.00 60.41 97 SER A CA 1
ATOM 739 C C . SER A 1 97 ? 13.334 -5.286 -35.903 1.00 60.41 97 SER A C 1
ATOM 741 O O . SER A 1 97 ? 14.561 -5.352 -35.837 1.00 60.41 97 SER A O 1
ATOM 743 N N . ASP A 1 98 ? 12.613 -5.964 -36.793 1.00 60.88 98 ASP A N 1
ATOM 744 C CA . ASP A 1 98 ? 13.207 -6.336 -38.074 1.00 60.88 98 ASP A CA 1
ATOM 745 C C . ASP A 1 98 ? 13.681 -5.020 -38.694 1.00 60.88 98 ASP A C 1
ATOM 747 O O . ASP A 1 98 ? 12.909 -4.071 -38.855 1.00 60.88 98 ASP A O 1
ATOM 751 N N . ARG A 1 99 ? 14.993 -4.899 -38.870 1.00 60.06 99 ARG A N 1
ATOM 752 C CA . ARG A 1 99 ? 15.581 -3.899 -39.751 1.00 60.06 99 ARG A CA 1
ATOM 753 C C . ARG A 1 99 ? 16.207 -4.696 -40.875 1.00 60.06 99 ARG A C 1
ATOM 755 O O . ARG A 1 99 ? 17.160 -5.432 -40.621 1.00 60.06 99 ARG A O 1
ATOM 762 N N . ASP A 1 100 ? 15.585 -4.550 -42.038 1.00 54.09 100 ASP A N 1
ATOM 763 C CA . ASP A 1 100 ? 16.129 -4.869 -43.355 1.00 54.09 100 ASP A CA 1
ATOM 764 C C . ASP A 1 100 ? 17.496 -4.196 -43.569 1.00 54.09 100 ASP A C 1
ATOM 766 O O . ASP A 1 100 ? 17.679 -3.044 -43.089 1.00 54.09 100 ASP A O 1
#

Radius of gyration: 19.96 Å; Cα contacts (8 Å, |Δi|>4): 41; chains: 1; bounding box: 40×29×59 Å

pLDDT: mean 87.57, std 9.75, range [54.09, 97.56]

Mean predicted aligned error: 7.27 Å

Solvent-accessible surface area (backbone atoms only — not comparable to full-atom values): 5812 Å² total; per-residue (Å²): 111,72,68,59,53,51,49,52,50,31,52,51,46,27,63,50,19,75,77,42,95,48,80,63,44,32,57,54,23,51,52,49,51,53,53,49,53,53,51,50,51,49,63,70,39,57,71,31,74,47,84,94,81,41,34,48,75,78,70,53,70,59,70,69,59,49,52,54,50,49,56,50,47,67,53,48,52,57,53,53,50,51,52,53,52,47,50,55,57,67,69,59,64,77,81,72,78,86,75,133

Foldseek 3Di:
DVLVVLLVVLVVQLVVCVVDPNVCRNVVSVVSNVVSVVVVVCVVQPQAPDPDPHGPVNPDDDPVVVVVVVVVCVVVVVVVVVVVVVVCVVVVPDPPPPDD

InterPro domains:
  IPR003317 Cytochrome ubiquinol oxidase subunit 2 [PF02322] (5-91)
  IPR003317 Cytochrome ubiquinol oxidase subunit 2 [PTHR43141] (6-98)

Organism: NCBI:txid930166

Sequence (100 aa):
MPAMTLLVALLIGFALGFRSRRHFLPLFCALGVFILAFALMIAALFPMIVPPKLTLQAAASSPNNQIFMLVGFAVLIPVTLIYNTYGFSVFSGKVRSDRD

Nearest PDB structures (foldseek):
  1vh6-assembly1_B  TM=4.756E-01  e=6.047E+00  Bacillus subtilis
  6zw4-assembly1_H  TM=3.690E-01  e=8.377E+00  Nostoc punctiforme
  6zw4-assembly1_T  TM=3.691E-01  e=8.377E+00  Nostoc punctiforme